Protein AF-D5RRI6-F1 (afdb_monomer_lite)

Sequence (175 aa):
MSLPDPEAGLRLALARHRRFATALLLLMAALTLGAYALPPGYWTDLLQASAKAGLVGGLADWFAVTALFRRPLGLPIPHTAIIPRQKERLGRGLGRFVGNHVLTEAELDRVLARVDLAGLLRRWLSDPAATRPAAEALARSLPALLNALEDGRARRLIQRLLPRLVSGPGSARLL

Structure (mmCIF, N/CA/C/O backbone):
data_AF-D5RRI6-F1
#
_entry.id   AF-D5RRI6-F1
#
loop_
_atom_site.group_PDB
_atom_site.id
_atom_site.type_symbol
_atom_site.label_atom_id
_atom_site.label_alt_id
_atom_site.label_comp_id
_atom_site.label_asym_id
_atom_site.label_entity_id
_atom_site.label_seq_id
_atom_site.pdbx_PDB_ins_code
_atom_site.Cartn_x
_atom_site.Cartn_y
_atom_site.Cartn_z
_atom_site.occupancy
_atom_site.B_iso_or_equiv
_atom_site.auth_seq_id
_atom_site.auth_comp_id
_atom_site.auth_asym_id
_atom_site.auth_atom_id
_atom_site.pdbx_PDB_model_num
ATOM 1 N N . MET A 1 1 ? 8.273 -27.764 -12.250 1.00 52.34 1 MET A N 1
ATOM 2 C CA . MET A 1 1 ? 9.225 -27.369 -11.191 1.00 52.34 1 MET A CA 1
ATOM 3 C C . MET A 1 1 ? 8.834 -25.970 -10.725 1.00 52.34 1 MET A C 1
ATOM 5 O O . MET A 1 1 ? 9.167 -25.006 -11.398 1.00 52.34 1 MET A O 1
ATOM 9 N N . SER A 1 2 ? 7.995 -25.856 -9.686 1.00 64.94 2 SER A N 1
ATOM 10 C CA . SER A 1 2 ? 7.570 -24.551 -9.154 1.00 64.94 2 SER A CA 1
ATOM 11 C C . SER A 1 2 ? 8.736 -23.928 -8.397 1.00 64.94 2 SER A C 1
ATOM 13 O O . SER A 1 2 ? 9.263 -24.550 -7.474 1.00 64.94 2 SER A O 1
ATOM 15 N N . LEU A 1 3 ? 9.157 -22.731 -8.795 1.00 70.62 3 LEU A N 1
ATOM 16 C CA . LEU A 1 3 ? 10.170 -21.977 -8.064 1.00 70.62 3 LEU A CA 1
ATOM 17 C C . LEU A 1 3 ? 9.684 -21.758 -6.615 1.00 70.62 3 LEU A C 1
ATOM 19 O O . LEU A 1 3 ? 8.497 -21.474 -6.429 1.00 70.62 3 LEU A O 1
ATOM 23 N N . PRO A 1 4 ? 10.544 -21.925 -5.594 1.00 74.75 4 PRO A N 1
ATOM 24 C CA . PRO A 1 4 ? 10.173 -21.649 -4.209 1.00 74.75 4 PRO A CA 1
ATOM 25 C C . PRO A 1 4 ? 9.708 -20.195 -4.084 1.00 74.75 4 PRO A C 1
ATOM 27 O O . PRO A 1 4 ? 10.422 -19.288 -4.502 1.00 74.75 4 PR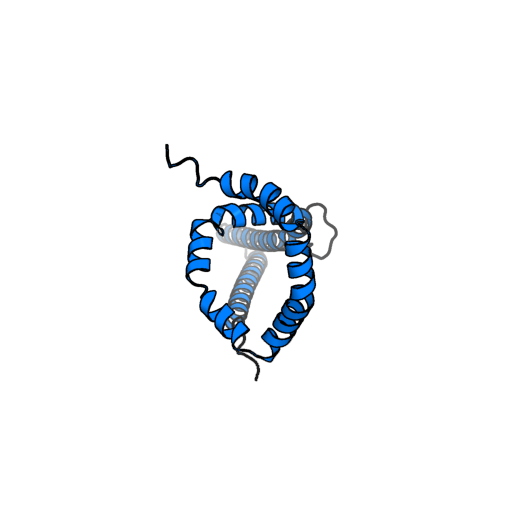O A O 1
ATOM 30 N N . ASP A 1 5 ? 8.498 -19.991 -3.552 1.00 79.94 5 ASP A N 1
ATOM 31 C CA . ASP A 1 5 ? 7.860 -18.676 -3.432 1.00 79.94 5 ASP A CA 1
ATOM 32 C C . ASP A 1 5 ? 8.650 -17.807 -2.428 1.00 79.94 5 ASP A C 1
ATOM 34 O O . ASP A 1 5 ? 8.587 -18.066 -1.218 1.00 79.94 5 ASP A O 1
ATOM 38 N N . PRO A 1 6 ? 9.403 -16.786 -2.885 1.00 80.44 6 PRO A N 1
ATOM 39 C CA . PRO A 1 6 ? 10.224 -15.954 -2.005 1.00 80.44 6 PRO A CA 1
ATOM 40 C C . PRO A 1 6 ? 9.371 -15.154 -1.008 1.00 80.44 6 PRO A C 1
ATOM 42 O O . PRO A 1 6 ? 9.870 -14.703 0.023 1.00 80.44 6 PRO A O 1
ATOM 45 N N . GLU A 1 7 ? 8.069 -15.009 -1.268 1.00 84.88 7 GLU A N 1
ATOM 46 C CA . GLU A 1 7 ? 7.141 -14.260 -0.423 1.00 84.88 7 GLU A CA 1
ATOM 47 C C . GLU A 1 7 ? 6.509 -15.104 0.690 1.00 84.88 7 GLU A C 1
ATOM 49 O O . GLU A 1 7 ? 5.824 -14.559 1.563 1.00 84.88 7 GLU A O 1
ATOM 54 N N . ALA A 1 8 ? 6.728 -16.422 0.701 1.00 86.00 8 ALA A N 1
ATOM 55 C CA . ALA A 1 8 ? 6.117 -17.314 1.684 1.00 86.00 8 ALA A CA 1
ATOM 56 C C . ALA A 1 8 ? 6.439 -16.884 3.129 1.00 86.00 8 ALA A C 1
ATOM 58 O O . ALA A 1 8 ? 5.545 -16.821 3.977 1.00 86.00 8 ALA A O 1
ATOM 59 N N . GLY A 1 9 ? 7.691 -16.491 3.393 1.00 87.62 9 GLY A N 1
ATOM 60 C CA . GLY A 1 9 ? 8.119 -15.993 4.705 1.00 87.62 9 GLY A CA 1
ATOM 61 C C . GLY A 1 9 ? 7.422 -14.690 5.113 1.00 87.62 9 GLY A C 1
ATOM 62 O O . GLY A 1 9 ? 6.977 -14.552 6.255 1.00 87.62 9 GLY A O 1
ATOM 63 N N . LEU A 1 10 ? 7.247 -13.758 4.170 1.00 88.50 10 LEU A N 1
ATOM 64 C CA . LEU A 1 10 ? 6.566 -12.482 4.410 1.00 88.50 10 LEU A CA 1
ATOM 65 C C . LEU A 1 10 ? 5.082 -12.690 4.722 1.00 88.50 10 LEU A C 1
ATOM 67 O O . LEU A 1 10 ? 4.556 -12.083 5.655 1.00 88.50 10 LEU A O 1
ATOM 71 N N . ARG A 1 11 ? 4.405 -13.588 3.996 1.00 89.75 11 ARG A N 1
ATOM 72 C CA . ARG A 1 11 ? 2.989 -13.914 4.234 1.00 89.75 11 ARG A CA 1
ATOM 73 C C . ARG A 1 11 ? 2.775 -14.528 5.615 1.00 89.75 11 ARG A C 1
ATOM 75 O O . ARG A 1 11 ? 1.826 -14.152 6.306 1.00 89.75 11 ARG A O 1
ATOM 82 N N . LEU A 1 12 ? 3.670 -15.421 6.039 1.00 89.06 12 LEU A N 1
ATOM 83 C CA . LEU A 1 12 ? 3.638 -16.011 7.379 1.00 89.06 12 LEU A CA 1
ATOM 84 C C . LEU A 1 12 ? 3.850 -14.954 8.470 1.00 89.06 12 LEU A C 1
ATOM 86 O O . LEU A 1 12 ? 3.087 -14.913 9.439 1.00 89.06 12 LEU A O 1
ATOM 90 N N . ALA A 1 13 ? 4.827 -14.059 8.296 1.00 90.81 13 ALA A N 1
ATOM 91 C CA . ALA A 1 13 ? 5.064 -12.959 9.229 1.00 90.81 13 ALA A CA 1
ATOM 92 C C . ALA A 1 13 ? 3.836 -12.037 9.341 1.00 90.81 13 ALA A C 1
ATOM 94 O O . ALA A 1 13 ? 3.381 -11.730 10.444 1.00 90.81 13 ALA A O 1
ATOM 95 N N . LEU A 1 14 ? 3.239 -11.660 8.208 1.00 90.25 14 LEU A N 1
ATOM 96 C CA . LEU A 1 14 ? 2.061 -10.792 8.150 1.00 90.25 14 LEU A CA 1
ATOM 97 C C . LEU A 1 14 ? 0.839 -11.458 8.801 1.00 90.25 14 LEU A C 1
ATOM 99 O O . LEU A 1 14 ? 0.116 -10.817 9.566 1.00 90.25 14 LEU A O 1
ATOM 103 N N . ALA A 1 15 ? 0.639 -12.760 8.574 1.00 92.81 15 ALA A N 1
ATOM 104 C CA . ALA A 1 15 ? -0.405 -13.535 9.238 1.00 92.81 15 ALA A CA 1
ATOM 105 C C . ALA A 1 15 ? -0.210 -13.572 10.762 1.00 92.81 15 ALA A C 1
ATOM 107 O O . ALA A 1 15 ? -1.183 -13.412 11.499 1.00 92.81 15 ALA A O 1
ATOM 108 N N . ARG A 1 16 ? 1.029 -13.724 11.247 1.00 93.81 16 ARG A N 1
ATOM 109 C CA . ARG A 1 16 ? 1.344 -13.687 12.684 1.00 93.81 16 ARG A CA 1
ATOM 110 C C . ARG A 1 16 ? 1.028 -12.324 13.299 1.00 93.81 16 ARG A C 1
ATOM 112 O O . ARG A 1 16 ? 0.350 -12.274 14.321 1.00 93.81 16 ARG A O 1
ATOM 119 N N . HIS A 1 17 ? 1.458 -11.232 12.666 1.00 93.56 17 HIS A N 1
ATOM 120 C CA . HIS A 1 17 ? 1.180 -9.880 13.159 1.00 93.56 17 HIS A CA 1
ATOM 121 C C . HIS A 1 17 ? -0.314 -9.555 13.149 1.00 93.56 17 HIS A C 1
ATOM 123 O O . HIS A 1 17 ? -0.820 -9.013 14.127 1.00 93.56 17 HIS A O 1
ATOM 129 N N . ARG A 1 18 ? -1.046 -9.957 12.100 1.00 91.00 18 ARG A N 1
ATOM 130 C CA . ARG A 1 18 ? -2.509 -9.822 12.067 1.00 91.00 18 ARG A CA 1
ATOM 131 C C . ARG A 1 18 ? -3.173 -10.588 13.201 1.00 91.00 18 ARG A C 1
ATOM 133 O O . ARG A 1 18 ? -3.974 -10.003 13.913 1.00 91.00 18 ARG A O 1
ATOM 140 N N . ARG A 1 19 ? -2.813 -11.860 13.410 1.00 94.88 19 ARG A N 1
ATOM 141 C CA . ARG A 1 19 ? -3.362 -12.664 14.516 1.00 94.88 19 ARG A CA 1
ATOM 142 C C . ARG A 1 19 ? -3.085 -12.021 15.869 1.00 94.88 19 ARG A C 1
ATOM 144 O O . ARG A 1 19 ? -3.990 -11.965 16.688 1.00 94.88 19 ARG A O 1
ATOM 151 N N . PHE A 1 20 ? -1.872 -11.513 16.085 1.00 96.19 20 PHE A N 1
ATOM 152 C CA . PHE A 1 20 ? -1.515 -10.825 17.323 1.00 96.19 20 PHE A CA 1
ATOM 153 C C . PHE A 1 20 ? -2.340 -9.547 17.530 1.00 96.19 20 PHE A C 1
ATOM 155 O O . PHE A 1 20 ? -2.941 -9.379 18.586 1.00 96.19 20 PHE A O 1
ATOM 162 N N . ALA A 1 21 ? -2.441 -8.688 16.510 1.00 93.12 21 ALA A N 1
ATOM 163 C CA . ALA A 1 21 ? -3.247 -7.469 16.573 1.00 93.12 21 ALA A CA 1
ATOM 164 C C . ALA A 1 21 ? -4.734 -7.776 16.828 1.00 93.12 21 ALA A C 1
ATOM 166 O O . ALA A 1 21 ? -5.364 -7.144 17.672 1.00 93.12 21 ALA A O 1
ATOM 167 N N . THR A 1 22 ? -5.292 -8.787 16.152 1.00 94.00 22 THR A N 1
ATOM 168 C CA . THR A 1 22 ? -6.680 -9.220 16.364 1.00 94.00 22 THR A CA 1
ATOM 169 C C . THR A 1 22 ? -6.883 -9.832 17.750 1.00 94.00 22 THR A C 1
ATOM 171 O O . THR A 1 22 ? -7.886 -9.540 18.391 1.00 94.00 22 THR A O 1
ATOM 174 N N . ALA A 1 23 ? -5.933 -10.627 18.250 1.00 96.31 23 ALA A N 1
ATOM 175 C CA . ALA A 1 23 ? -5.988 -11.184 19.599 1.00 96.31 23 ALA A CA 1
ATOM 176 C C . ALA A 1 23 ? -5.944 -10.084 20.667 1.00 96.31 23 ALA A C 1
ATOM 178 O O . ALA A 1 23 ? -6.723 -10.129 21.613 1.00 96.31 23 ALA A O 1
ATOM 179 N N . LEU A 1 24 ? -5.094 -9.068 20.491 1.00 95.38 24 LEU A N 1
ATOM 180 C CA . LEU A 1 24 ? -5.023 -7.925 21.398 1.00 95.38 24 LEU A CA 1
ATOM 181 C C . LEU A 1 24 ? -6.328 -7.116 21.389 1.00 95.38 24 LEU A C 1
ATOM 183 O O . LEU A 1 24 ? -6.821 -6.740 22.449 1.00 95.38 24 LEU A O 1
ATOM 187 N N . LEU A 1 25 ? -6.924 -6.896 20.213 1.00 94.62 25 LEU A N 1
ATOM 188 C CA . LEU A 1 25 ? -8.217 -6.219 20.096 1.00 94.62 25 LEU A CA 1
ATOM 189 C C . LEU A 1 25 ? -9.335 -7.004 20.800 1.00 94.62 25 LEU A C 1
ATOM 191 O O . LEU A 1 25 ? -10.115 -6.425 21.555 1.00 94.62 25 LEU A O 1
ATOM 195 N N . LEU A 1 26 ? -9.389 -8.323 20.590 1.00 96.81 26 LEU A N 1
ATOM 196 C CA . LEU A 1 26 ? -10.344 -9.205 21.264 1.00 96.81 26 LEU A CA 1
ATOM 197 C C . LEU A 1 26 ? -10.118 -9.239 22.778 1.00 96.81 26 LEU A C 1
ATOM 199 O O . LEU A 1 26 ? -11.087 -9.230 23.531 1.00 96.81 26 LEU A O 1
ATOM 203 N N . LEU A 1 27 ? -8.863 -9.220 23.230 1.00 96.50 27 LEU A N 1
ATOM 204 C CA . LEU A 1 27 ? -8.524 -9.116 24.645 1.00 96.50 27 LEU A CA 1
ATOM 205 C C . LEU A 1 27 ? -9.045 -7.803 25.237 1.00 96.50 27 LEU A C 1
ATOM 207 O O . LEU A 1 27 ? -9.688 -7.835 26.278 1.00 96.50 27 LEU A O 1
ATOM 211 N N . MET A 1 28 ? -8.832 -6.661 24.575 1.00 96.25 28 MET A N 1
ATOM 212 C CA . MET A 1 28 ? -9.370 -5.375 25.043 1.00 96.25 28 MET A CA 1
ATOM 213 C C . MET A 1 28 ? -10.902 -5.376 25.085 1.00 96.25 28 MET A C 1
ATOM 215 O O . MET A 1 28 ? -11.492 -4.860 26.036 1.00 96.25 28 MET A O 1
ATOM 219 N N . ALA A 1 29 ? -11.557 -5.998 24.099 1.00 95.44 29 ALA A N 1
ATOM 220 C CA . ALA A 1 29 ? -13.006 -6.179 24.102 1.00 95.44 29 ALA A CA 1
ATOM 221 C C . ALA A 1 29 ? -13.466 -7.039 25.291 1.00 95.44 29 ALA A C 1
ATOM 223 O O . ALA A 1 29 ? -14.378 -6.646 26.016 1.00 95.44 29 ALA A O 1
ATOM 224 N N . ALA A 1 30 ? -12.800 -8.169 25.535 1.00 95.56 30 ALA A N 1
ATOM 225 C CA . ALA A 1 30 ? -13.093 -9.062 26.649 1.00 95.56 30 ALA A CA 1
ATOM 226 C C . ALA A 1 30 ? -12.852 -8.391 28.008 1.00 95.56 30 ALA A C 1
ATOM 228 O O . ALA A 1 30 ? -13.692 -8.514 28.891 1.00 95.56 30 ALA A O 1
ATOM 229 N N . LEU A 1 31 ? -11.764 -7.630 28.168 1.00 93.81 31 LEU A N 1
ATOM 230 C CA . LEU A 1 31 ? -11.495 -6.844 29.377 1.00 93.81 31 LEU A CA 1
ATOM 231 C C . LEU A 1 31 ? -12.563 -5.772 29.597 1.00 93.81 31 LEU A C 1
ATOM 233 O O . LEU A 1 31 ? -13.024 -5.595 30.719 1.00 93.81 31 LEU A O 1
ATOM 237 N N . THR A 1 32 ? -12.997 -5.095 28.530 1.00 92.12 32 THR A N 1
ATOM 238 C CA . THR A 1 32 ? -14.066 -4.090 28.610 1.00 92.12 32 THR A CA 1
ATOM 239 C C . THR A 1 32 ? -15.377 -4.722 29.076 1.00 92.12 32 THR A C 1
ATOM 241 O O . THR A 1 32 ? -16.031 -4.176 29.959 1.00 92.12 32 THR A O 1
ATOM 244 N N . LEU A 1 33 ? -15.755 -5.872 28.510 1.00 93.25 33 LEU A N 1
ATOM 245 C CA . LEU A 1 33 ? -16.969 -6.602 28.887 1.00 93.25 33 LEU A CA 1
ATOM 246 C C . LEU A 1 33 ? -16.869 -7.200 30.296 1.00 93.25 33 LEU A C 1
ATOM 248 O O . LEU A 1 33 ? -17.806 -7.081 31.077 1.00 93.25 33 LEU A O 1
ATOM 252 N N . GLY A 1 34 ? -15.727 -7.797 30.637 1.00 91.94 34 GLY A N 1
ATOM 253 C CA . GLY A 1 34 ? -15.470 -8.376 31.953 1.00 91.94 34 GLY A CA 1
ATOM 254 C C . GLY A 1 34 ? -15.496 -7.327 33.060 1.00 91.94 34 GLY A C 1
ATOM 255 O O . GLY A 1 34 ? -16.084 -7.572 34.107 1.00 91.94 34 GLY A O 1
ATOM 256 N N . ALA A 1 35 ? -14.953 -6.132 32.808 1.00 90.31 35 ALA A N 1
ATOM 257 C CA . ALA A 1 35 ? -14.980 -5.027 33.764 1.00 90.31 35 ALA A CA 1
ATOM 258 C C . ALA A 1 35 ? -16.408 -4.594 34.151 1.00 90.31 35 ALA A C 1
ATOM 260 O O . ALA A 1 35 ? -16.602 -4.152 35.277 1.00 90.31 35 ALA A O 1
ATOM 261 N N . TYR A 1 36 ? -17.416 -4.771 33.284 1.00 88.38 36 TYR A N 1
ATOM 262 C CA . TYR A 1 36 ? -18.818 -4.481 33.633 1.00 88.38 36 TYR A CA 1
ATOM 263 C C . TYR A 1 36 ? -19.422 -5.457 34.650 1.00 88.38 36 TYR A C 1
ATOM 265 O O . TYR A 1 36 ? -20.418 -5.122 35.283 1.00 88.38 36 TYR A O 1
ATOM 273 N N . ALA A 1 37 ? -18.857 -6.656 34.798 1.00 89.69 37 ALA A N 1
ATOM 274 C CA . ALA A 1 37 ? -19.316 -7.634 35.781 1.00 89.69 37 ALA A CA 1
ATOM 275 C C . ALA A 1 37 ? -18.676 -7.430 37.166 1.00 89.69 37 ALA A C 1
ATOM 277 O O . ALA A 1 37 ? -19.080 -8.084 38.127 1.00 89.69 37 ALA A O 1
ATOM 278 N N . LEU A 1 38 ? -17.668 -6.558 37.278 1.00 89.19 38 LEU A N 1
ATOM 279 C CA . LEU A 1 38 ? -16.993 -6.274 38.539 1.00 89.19 38 LEU A CA 1
ATOM 280 C C . LEU A 1 38 ? -17.727 -5.173 39.325 1.00 89.19 38 LEU A C 1
ATOM 282 O O . LEU A 1 38 ? -18.338 -4.286 38.728 1.00 89.19 38 LEU A O 1
ATOM 286 N N . PRO A 1 39 ? -17.648 -5.193 40.669 1.00 89.56 39 PRO A N 1
ATOM 287 C CA . PRO A 1 39 ? -1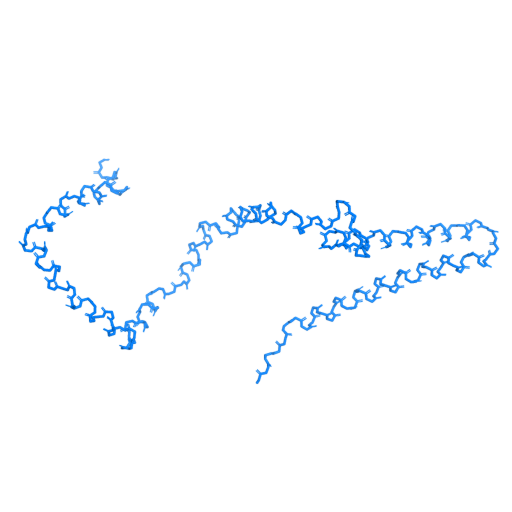8.196 -4.123 41.490 1.00 89.56 39 PRO A CA 1
ATOM 288 C C . PRO A 1 39 ? -17.504 -2.775 41.198 1.00 89.56 39 PRO A C 1
ATOM 290 O O . PRO A 1 39 ? -16.307 -2.742 40.884 1.00 89.56 39 PRO A O 1
ATOM 293 N N . PRO A 1 40 ? -18.239 -1.655 41.313 1.00 87.38 40 PRO A N 1
ATOM 294 C CA . PRO A 1 40 ? -17.694 -0.325 41.069 1.00 87.38 40 PRO A CA 1
ATOM 295 C C . PRO A 1 40 ? -16.612 0.021 42.097 1.00 87.38 40 PRO A C 1
ATOM 297 O O . PRO A 1 40 ? -16.774 -0.199 43.299 1.00 87.38 40 PRO A O 1
ATOM 300 N N . GLY A 1 41 ? -15.498 0.565 41.617 1.00 91.88 41 GLY A N 1
ATOM 301 C CA . GLY A 1 41 ? -14.343 0.928 42.423 1.00 91.88 41 GLY A CA 1
ATOM 302 C C . GLY A 1 41 ? -13.257 1.583 41.573 1.00 91.88 41 GLY A C 1
ATOM 303 O O . GLY A 1 41 ? -13.184 1.386 40.367 1.00 91.88 41 GLY A O 1
ATOM 304 N N . TYR A 1 42 ? -12.357 2.334 42.206 1.00 91.62 42 TYR A N 1
ATOM 305 C CA . TYR A 1 42 ? -11.333 3.111 41.493 1.00 91.62 42 TYR A CA 1
ATOM 306 C C . TYR A 1 42 ? -10.491 2.274 40.507 1.00 91.62 42 TYR A C 1
ATOM 308 O O . TYR A 1 42 ? -10.232 2.685 39.378 1.00 91.62 42 TYR A O 1
ATOM 316 N N . TRP A 1 43 ? -10.094 1.065 40.914 1.00 90.88 43 TRP A N 1
ATOM 317 C CA . TRP A 1 43 ? -9.311 0.156 40.073 1.00 90.88 43 TRP A CA 1
ATOM 318 C C . TRP A 1 43 ? -10.119 -0.449 38.922 1.00 90.88 43 TRP A C 1
ATOM 320 O O . TRP A 1 43 ? -9.566 -0.684 37.847 1.00 90.88 43 TRP A O 1
ATOM 330 N N . THR A 1 44 ? -11.413 -0.699 39.135 1.00 90.81 44 THR A N 1
ATOM 331 C CA . THR A 1 44 ? -12.294 -1.258 38.105 1.00 90.81 44 THR A CA 1
ATOM 332 C C . THR A 1 44 ? -12.658 -0.190 37.078 1.00 90.81 44 THR A C 1
ATOM 334 O O . THR A 1 44 ? -12.598 -0.472 35.882 1.00 90.81 44 THR A O 1
ATOM 337 N N . ASP A 1 45 ? -12.872 1.053 37.512 1.00 91.88 45 ASP A N 1
ATOM 338 C CA . ASP A 1 45 ? -13.074 2.213 36.639 1.00 91.88 45 ASP A CA 1
ATOM 339 C C . ASP A 1 45 ? -11.835 2.501 35.781 1.00 91.88 45 ASP A C 1
ATOM 341 O O . ASP A 1 45 ? -11.948 2.715 34.571 1.00 91.88 45 ASP A O 1
ATOM 345 N N . LEU A 1 46 ? -10.637 2.446 36.376 1.00 93.50 46 LEU A N 1
ATOM 346 C CA . LEU A 1 46 ? -9.381 2.613 35.643 1.00 93.50 46 LEU A CA 1
ATOM 347 C C . LEU A 1 46 ? -9.205 1.518 34.583 1.00 93.50 46 LEU A C 1
ATOM 349 O O . LEU A 1 46 ? -8.929 1.823 33.423 1.00 93.50 46 LEU A O 1
ATOM 353 N N . LEU A 1 47 ? -9.420 0.251 34.955 1.00 93.00 47 LEU A N 1
ATOM 354 C CA . LEU A 1 47 ? -9.354 -0.877 34.024 1.00 93.00 47 LEU A CA 1
ATOM 355 C C . LEU A 1 47 ? -10.366 -0.720 32.883 1.00 93.00 47 LEU A C 1
ATOM 357 O O . LEU A 1 47 ? -10.022 -0.922 31.718 1.00 93.00 47 LEU A O 1
ATOM 361 N N . GLN A 1 48 ? -11.600 -0.333 33.204 1.00 93.31 48 GLN A N 1
ATOM 362 C CA . GLN A 1 48 ? -12.658 -0.135 32.222 1.00 93.31 48 GLN A CA 1
ATOM 363 C C . GLN A 1 48 ? -12.322 1.007 31.260 1.00 93.31 48 GLN A C 1
ATOM 365 O O . GLN A 1 48 ? -12.493 0.858 30.048 1.00 93.31 48 GLN A O 1
ATOM 370 N N . ALA A 1 49 ? -11.826 2.134 31.773 1.00 94.44 49 ALA A N 1
ATOM 371 C CA . ALA A 1 49 ? -11.419 3.274 30.964 1.00 94.44 49 ALA A CA 1
ATOM 372 C C . ALA A 1 49 ? -10.255 2.908 30.033 1.00 94.44 49 ALA A C 1
ATOM 374 O O . ALA A 1 49 ? -10.331 3.168 28.831 1.00 94.44 49 ALA A O 1
ATOM 375 N N . SER A 1 50 ? -9.218 2.241 30.551 1.00 94.38 50 SER A N 1
ATOM 376 C CA . SER A 1 50 ? -8.073 1.790 29.756 1.00 94.38 50 SER A CA 1
ATOM 377 C C . SER A 1 50 ? -8.470 0.765 28.690 1.00 94.38 50 SER A C 1
ATOM 379 O O . SER A 1 50 ? -8.078 0.909 27.532 1.00 94.38 50 SER A O 1
ATOM 381 N N . ALA A 1 51 ? -9.285 -0.236 29.038 1.00 95.25 51 ALA A N 1
ATOM 382 C CA . ALA A 1 51 ? -9.738 -1.258 28.096 1.00 95.25 51 ALA A CA 1
ATOM 383 C C . ALA A 1 51 ? -10.628 -0.663 26.992 1.00 95.25 51 ALA A C 1
ATOM 385 O O . ALA A 1 51 ? -10.429 -0.953 25.810 1.00 95.25 51 ALA A O 1
ATOM 386 N N . LYS A 1 52 ? -11.551 0.238 27.356 1.00 95.19 52 LYS A N 1
ATOM 387 C CA . LYS A 1 52 ? -12.426 0.942 26.408 1.00 95.19 52 LYS A CA 1
ATOM 388 C C . LYS A 1 52 ? -11.623 1.845 25.472 1.00 95.19 52 LYS A C 1
ATOM 390 O O . LYS A 1 52 ? -11.865 1.832 24.266 1.00 95.19 52 LYS A O 1
ATOM 395 N N . ALA A 1 53 ? -10.640 2.576 25.998 1.00 96.19 53 ALA A N 1
ATOM 396 C CA . ALA A 1 53 ? -9.734 3.389 25.191 1.00 96.19 53 ALA A CA 1
ATOM 397 C C . ALA A 1 53 ? -8.918 2.527 24.213 1.00 96.19 53 ALA A C 1
ATOM 399 O O . ALA A 1 53 ? -8.838 2.856 23.031 1.00 96.19 53 ALA A O 1
ATOM 400 N N . GLY A 1 54 ? -8.379 1.392 24.672 1.00 95.44 54 GLY A N 1
ATOM 401 C CA . GLY A 1 54 ? -7.647 0.445 23.826 1.00 95.44 54 GLY A CA 1
ATOM 402 C C . GLY A 1 54 ? -8.511 -0.160 22.715 1.00 95.44 54 GLY A C 1
ATOM 403 O O . GLY A 1 54 ? -8.083 -0.218 21.562 1.00 95.44 54 GLY A O 1
ATOM 404 N N . LEU A 1 55 ? -9.749 -0.551 23.032 1.00 96.56 55 LEU A N 1
ATOM 405 C CA . LEU A 1 55 ? -10.707 -1.094 22.065 1.00 96.56 55 LEU A CA 1
ATOM 406 C C . LEU A 1 55 ? -11.058 -0.074 20.972 1.00 96.56 55 LEU A C 1
ATOM 408 O O . LEU A 1 55 ? -10.976 -0.386 19.783 1.00 96.56 55 LEU A O 1
ATOM 412 N N . VAL A 1 56 ? -11.430 1.147 21.369 1.00 96.19 56 VAL A N 1
ATOM 413 C CA . VAL A 1 56 ? -11.782 2.221 20.427 1.00 96.19 56 VAL A CA 1
ATOM 414 C C . VAL A 1 56 ? -10.564 2.633 19.598 1.00 96.19 56 VAL A C 1
ATOM 416 O O . VAL A 1 56 ? -10.688 2.798 18.386 1.00 96.19 56 VAL A O 1
ATOM 419 N N . GLY A 1 57 ? -9.383 2.732 20.215 1.00 95.81 57 GLY A N 1
ATOM 420 C CA . GLY A 1 57 ? -8.131 3.031 19.518 1.00 95.81 57 GLY A CA 1
ATOM 421 C C . GLY A 1 57 ? -7.788 1.990 18.450 1.00 95.81 57 GLY A C 1
ATOM 422 O O . GLY A 1 57 ? -7.472 2.351 17.318 1.00 95.81 57 GLY A O 1
ATOM 423 N N . GLY A 1 58 ? -7.929 0.699 18.765 1.00 94.75 58 GLY A N 1
ATOM 424 C CA . GLY A 1 58 ? -7.697 -0.377 17.798 1.00 94.75 58 GLY A CA 1
ATOM 425 C C . GLY A 1 58 ? -8.708 -0.393 16.645 1.00 94.75 58 GLY A C 1
ATOM 426 O O . GLY A 1 58 ? -8.334 -0.61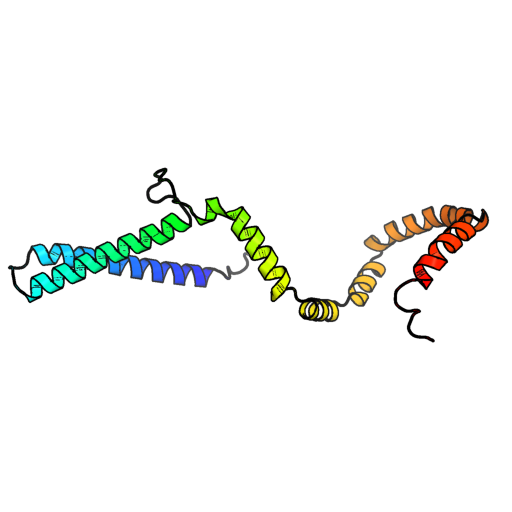3 15.492 1.00 94.75 58 GLY A O 1
ATOM 427 N N . LEU A 1 59 ? -9.985 -0.105 16.923 1.00 94.06 59 LEU A N 1
ATOM 428 C CA . LEU A 1 59 ? -11.005 0.052 15.879 1.00 94.06 59 LEU A CA 1
ATOM 429 C C . LEU A 1 59 ? -10.720 1.257 14.969 1.00 94.06 59 LEU A C 1
ATOM 431 O O . LEU A 1 59 ? -10.912 1.166 13.754 1.00 94.06 59 LEU A O 1
ATOM 435 N N . ALA A 1 60 ? -10.245 2.366 15.538 1.00 94.62 60 ALA A N 1
ATOM 436 C CA . ALA A 1 60 ? -9.889 3.565 14.789 1.00 94.62 60 ALA A CA 1
ATOM 437 C C . ALA A 1 60 ? -8.694 3.327 13.853 1.00 94.62 60 ALA A C 1
ATOM 439 O O . ALA A 1 60 ? -8.746 3.731 12.692 1.00 94.62 60 ALA A O 1
ATOM 440 N N . ASP A 1 61 ? -7.657 2.626 14.316 1.00 94.31 61 ASP A N 1
ATOM 441 C CA . ASP A 1 61 ? -6.510 2.254 13.479 1.00 94.31 61 ASP A CA 1
ATOM 442 C C . ASP A 1 61 ? -6.934 1.361 12.301 1.00 94.31 61 ASP A C 1
ATOM 444 O O . ASP A 1 61 ? -6.626 1.651 11.139 1.00 94.31 61 ASP A O 1
ATOM 448 N N . TRP A 1 62 ? -7.753 0.335 12.569 1.00 91.94 62 TRP A N 1
ATOM 449 C CA . TRP A 1 62 ? -8.312 -0.511 11.513 1.00 91.94 62 TRP A CA 1
ATOM 450 C C . TRP A 1 62 ? -9.090 0.305 10.473 1.00 91.94 62 TRP A C 1
ATOM 452 O O . TRP A 1 62 ? -8.923 0.102 9.261 1.00 91.94 62 TRP A O 1
ATOM 462 N N . PHE A 1 63 ? -9.922 1.242 10.934 1.00 90.88 63 PHE A N 1
ATOM 463 C CA . PHE A 1 63 ? -10.677 2.130 10.059 1.00 90.88 63 PHE A CA 1
ATOM 464 C C . PHE A 1 63 ? -9.751 3.030 9.236 1.00 90.88 63 PHE A C 1
ATOM 466 O O . PHE A 1 63 ? -9.958 3.145 8.030 1.00 90.88 63 PHE A O 1
ATOM 473 N N . ALA A 1 64 ? -8.714 3.618 9.834 1.00 91.44 64 ALA A N 1
ATOM 474 C CA . ALA A 1 64 ? -7.781 4.519 9.160 1.00 91.44 64 ALA A CA 1
ATOM 475 C C . ALA A 1 64 ? -7.012 3.816 8.033 1.00 91.44 64 ALA A C 1
ATOM 477 O O . ALA A 1 64 ? -7.012 4.285 6.890 1.00 91.44 64 ALA A O 1
ATOM 478 N N . VAL A 1 65 ? -6.421 2.649 8.317 1.00 91.00 65 VAL A N 1
ATOM 479 C CA . VAL A 1 65 ? -5.701 1.854 7.310 1.00 91.00 65 VAL A CA 1
ATOM 480 C C . VAL A 1 65 ? -6.655 1.410 6.204 1.00 91.00 65 VAL A C 1
ATOM 482 O O . VAL A 1 65 ? -6.343 1.534 5.016 1.00 91.00 65 VAL A O 1
ATOM 485 N N . THR A 1 66 ? -7.850 0.935 6.564 1.00 90.06 66 THR A N 1
ATOM 486 C CA . THR A 1 66 ? -8.840 0.506 5.571 1.00 90.06 66 THR A CA 1
ATOM 487 C C . THR A 1 66 ? -9.300 1.680 4.715 1.00 90.06 66 THR A C 1
ATOM 489 O O . THR A 1 66 ? -9.337 1.532 3.501 1.00 90.06 66 THR A O 1
ATOM 492 N N . ALA A 1 67 ? -9.576 2.846 5.301 1.00 90.81 67 ALA A N 1
ATOM 493 C CA . ALA A 1 67 ? -10.005 4.055 4.600 1.00 90.81 67 ALA A CA 1
ATOM 494 C C . ALA A 1 67 ? -8.915 4.652 3.701 1.00 90.81 67 ALA A C 1
ATOM 496 O O . ALA A 1 67 ? -9.231 5.324 2.719 1.00 90.81 67 ALA A O 1
ATOM 497 N N . LEU A 1 68 ? -7.637 4.398 3.980 1.00 90.00 68 LEU A N 1
ATOM 498 C CA . LEU A 1 68 ? -6.547 4.817 3.107 1.00 90.00 68 LEU A CA 1
ATOM 499 C C . LEU A 1 68 ? -6.593 4.070 1.761 1.00 90.00 68 LEU A C 1
ATOM 501 O O . LEU A 1 68 ? -6.450 4.685 0.701 1.00 90.00 68 LEU A O 1
ATOM 505 N N . PHE A 1 69 ? -6.845 2.757 1.800 1.00 89.69 69 PHE A N 1
ATOM 506 C CA . PHE A 1 69 ? -6.750 1.873 0.631 1.00 89.69 69 PHE A CA 1
ATOM 507 C C . PHE A 1 69 ? -8.093 1.479 0.003 1.00 89.69 69 PHE A C 1
ATOM 509 O O . PHE A 1 69 ? -8.150 1.188 -1.191 1.00 89.69 69 PHE A O 1
ATOM 516 N N . ARG A 1 70 ? -9.167 1.405 0.787 1.00 86.31 70 ARG A N 1
ATOM 517 C CA . ARG A 1 70 ? -10.480 0.853 0.419 1.00 86.31 70 ARG A CA 1
ATOM 518 C C . ARG A 1 70 ? -11.602 1.615 1.137 1.00 86.31 70 ARG A C 1
ATOM 520 O O . ARG A 1 70 ? -11.367 2.578 1.860 1.00 86.31 70 ARG A O 1
ATOM 527 N N . ARG A 1 71 ? -12.850 1.210 0.898 1.00 87.31 71 ARG A N 1
ATOM 528 C CA . ARG A 1 71 ? -14.015 1.733 1.624 1.00 87.31 71 ARG A CA 1
ATOM 529 C C . ARG A 1 71 ? -14.305 0.822 2.823 1.00 87.31 71 ARG A C 1
ATOM 531 O O . ARG A 1 71 ? -14.558 -0.364 2.594 1.00 87.31 71 ARG A O 1
ATOM 538 N N . PRO A 1 72 ? -14.250 1.321 4.070 1.00 84.00 72 PRO A N 1
ATOM 539 C CA . PRO A 1 72 ? -14.593 0.516 5.239 1.00 84.00 72 PRO A CA 1
ATOM 540 C C . PRO A 1 72 ? -16.058 0.069 5.140 1.00 84.00 72 PRO A C 1
ATOM 542 O O . PRO A 1 72 ? -16.920 0.849 4.738 1.00 84.00 72 PRO A O 1
ATOM 545 N N . LEU A 1 73 ? -16.327 -1.208 5.438 1.00 79.94 73 LEU A N 1
ATOM 546 C CA . LEU A 1 73 ? -17.661 -1.837 5.371 1.00 79.94 73 LEU A CA 1
ATOM 547 C C . LEU A 1 73 ? -18.370 -1.769 3.998 1.00 79.94 73 LEU A C 1
ATOM 549 O O . LEU A 1 73 ? -19.560 -2.044 3.906 1.00 79.94 73 LEU A O 1
ATOM 553 N N . GLY A 1 74 ? -17.668 -1.405 2.918 1.00 79.06 74 GLY A N 1
ATOM 554 C CA . GLY A 1 74 ? -18.256 -1.283 1.575 1.00 79.06 74 GLY A CA 1
ATOM 555 C C . GLY A 1 74 ? -19.158 -0.058 1.368 1.00 79.06 74 GLY A C 1
ATOM 556 O O . GLY A 1 74 ? -19.657 0.149 0.263 1.00 79.06 74 GLY A O 1
ATOM 557 N N . LEU A 1 75 ? -19.330 0.792 2.383 1.00 81.94 75 LEU A N 1
ATOM 558 C CA . LEU A 1 75 ? -20.203 1.961 2.309 1.00 81.94 75 LEU A CA 1
ATOM 559 C C . LEU A 1 75 ? -19.558 3.093 1.482 1.00 81.94 75 LEU A C 1
ATOM 561 O O . LEU A 1 75 ? -18.351 3.339 1.598 1.00 81.94 75 LEU A O 1
ATOM 565 N N . PRO A 1 76 ? -20.323 3.820 0.642 1.00 76.81 76 PRO A N 1
ATOM 566 C CA . PRO A 1 76 ? -19.818 4.925 -0.172 1.00 76.81 76 PRO A CA 1
ATOM 567 C C . PRO A 1 76 ? -19.631 6.205 0.660 1.00 76.81 76 PRO A C 1
ATOM 569 O O . PRO A 1 76 ? -20.261 7.227 0.407 1.00 76.81 76 PRO A O 1
ATOM 572 N N . ILE A 1 77 ? -18.743 6.162 1.653 1.00 82.25 77 ILE A N 1
ATOM 573 C CA . ILE A 1 77 ? -18.459 7.314 2.513 1.00 82.25 77 ILE A CA 1
ATOM 574 C C . ILE A 1 77 ? -17.587 8.325 1.735 1.00 82.25 77 ILE A C 1
ATOM 576 O O . ILE A 1 77 ? -16.512 7.950 1.228 1.00 82.25 77 ILE A O 1
ATOM 580 N N . PRO A 1 78 ? -18.005 9.601 1.612 1.00 72.19 78 PRO A N 1
ATOM 581 C CA . PRO A 1 78 ? -17.177 10.649 1.016 1.00 72.19 78 PRO A CA 1
ATOM 582 C C . PRO A 1 78 ? -15.843 10.768 1.778 1.00 72.19 78 PRO A C 1
ATOM 584 O O . PRO A 1 78 ? -15.770 10.509 2.970 1.00 72.19 78 PRO A O 1
ATOM 587 N N . HIS A 1 79 ? -14.751 11.084 1.078 1.00 79.88 79 HIS A N 1
ATOM 588 C CA . HIS A 1 79 ? -13.380 11.175 1.631 1.00 79.88 79 HIS A CA 1
ATOM 589 C C . HIS A 1 79 ? -12.677 9.871 2.084 1.00 79.88 79 HIS A C 1
ATOM 591 O O . HIS A 1 79 ? -11.529 9.937 2.511 1.00 79.88 79 HIS A O 1
ATOM 597 N N . THR A 1 80 ? -13.264 8.681 1.903 1.00 85.31 80 THR A N 1
ATOM 598 C CA . THR A 1 80 ? -12.544 7.389 2.050 1.00 85.31 80 THR A CA 1
ATOM 599 C C . THR A 1 80 ? -11.868 6.943 0.742 1.00 85.31 80 THR A C 1
ATOM 601 O O . THR A 1 80 ? -12.080 7.550 -0.314 1.00 85.31 80 THR A O 1
ATOM 604 N N . ALA A 1 81 ? -11.045 5.892 0.788 1.00 85.31 81 ALA A N 1
ATOM 605 C CA . ALA A 1 81 ? -10.193 5.422 -0.306 1.00 85.31 81 ALA A CA 1
ATOM 606 C C . ALA A 1 81 ? -9.277 6.530 -0.865 1.00 85.31 81 ALA A C 1
ATOM 608 O O . ALA A 1 81 ? -9.263 6.805 -2.070 1.00 85.31 81 ALA A O 1
ATOM 609 N N . ILE A 1 82 ? -8.523 7.182 0.027 1.00 87.12 82 ILE A N 1
ATOM 610 C CA . ILE A 1 82 ? -7.692 8.353 -0.296 1.00 87.12 82 ILE A CA 1
ATOM 611 C C . ILE A 1 82 ? -6.636 8.016 -1.360 1.00 87.12 82 ILE A C 1
ATOM 613 O O . ILE A 1 82 ? -6.501 8.757 -2.336 1.00 87.12 82 ILE A O 1
ATOM 617 N N . ILE A 1 83 ? -5.927 6.886 -1.220 1.00 88.81 83 ILE A N 1
ATOM 618 C CA . ILE A 1 83 ? -4.876 6.490 -2.172 1.00 88.81 83 ILE A CA 1
ATOM 619 C C . ILE A 1 83 ? -5.457 6.208 -3.565 1.00 88.81 83 ILE A C 1
ATOM 621 O O . ILE A 1 83 ? -4.971 6.816 -4.520 1.00 88.81 83 ILE A O 1
ATOM 625 N N . PRO A 1 84 ? -6.498 5.361 -3.732 1.00 86.69 84 PRO A N 1
ATOM 626 C CA . PRO A 1 84 ? -7.121 5.159 -5.040 1.00 86.69 84 PRO A CA 1
ATOM 627 C C . PRO A 1 84 ? -7.596 6.459 -5.693 1.00 86.69 84 PRO A C 1
ATOM 629 O O . PRO A 1 84 ? -7.371 6.659 -6.885 1.00 86.69 84 PRO A O 1
ATOM 632 N N . ARG A 1 85 ? -8.201 7.369 -4.917 1.00 86.75 85 ARG A N 1
ATOM 633 C CA . ARG A 1 85 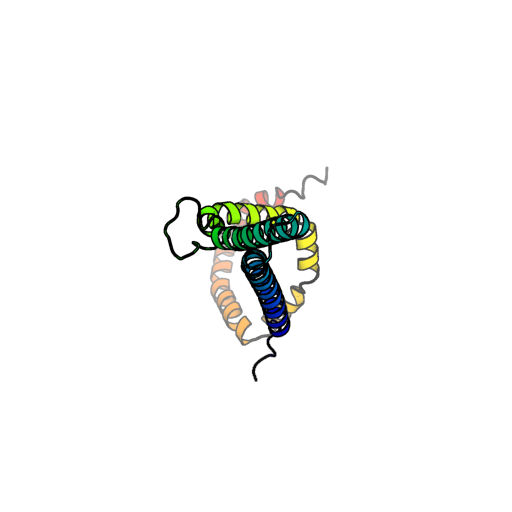? -8.694 8.660 -5.422 1.00 86.75 85 ARG A CA 1
ATOM 634 C C . ARG A 1 85 ? -7.581 9.598 -5.887 1.00 86.75 85 ARG A C 1
ATOM 636 O O . ARG A 1 85 ? -7.791 10.357 -6.824 1.00 86.75 85 ARG A O 1
ATOM 643 N N . GLN A 1 86 ? -6.414 9.567 -5.245 1.00 89.19 86 GLN A N 1
ATOM 644 C CA . GLN A 1 86 ? -5.284 10.453 -5.557 1.00 89.19 86 GLN A CA 1
ATOM 645 C C . GLN A 1 86 ? -4.146 9.745 -6.309 1.00 89.19 86 GLN A C 1
ATOM 647 O O . GLN A 1 86 ? -3.043 10.292 -6.400 1.00 89.19 86 GLN A O 1
ATOM 652 N N . LYS A 1 87 ? -4.401 8.556 -6.878 1.00 90.19 87 LYS A N 1
ATOM 653 C CA . LYS A 1 87 ? -3.385 7.710 -7.525 1.00 90.19 87 LYS A CA 1
ATOM 654 C C . LYS A 1 87 ? -2.577 8.459 -8.584 1.00 90.19 87 LYS A C 1
ATOM 656 O O . LYS A 1 87 ? -1.358 8.339 -8.599 1.00 90.19 87 LYS A O 1
ATOM 661 N N . GLU A 1 88 ? -3.220 9.265 -9.428 1.00 91.94 88 GLU A N 1
ATOM 662 C CA . GLU A 1 88 ? -2.501 10.041 -10.445 1.00 91.94 88 GLU A CA 1
ATOM 663 C C . GLU A 1 88 ? -1.558 11.087 -9.849 1.00 91.94 88 GLU A C 1
ATOM 665 O O . GLU A 1 88 ? -0.413 11.214 -10.284 1.00 91.94 88 GLU A O 1
ATOM 670 N N . ARG A 1 89 ? -2.022 11.839 -8.842 1.00 92.81 89 ARG A N 1
ATOM 671 C CA . ARG A 1 89 ? -1.214 12.882 -8.197 1.00 92.81 89 ARG A CA 1
ATOM 672 C C . ARG A 1 89 ? -0.008 12.266 -7.493 1.00 92.81 89 ARG A C 1
ATOM 674 O O . ARG A 1 89 ? 1.106 12.767 -7.636 1.00 92.81 89 ARG A O 1
ATOM 681 N N . LEU A 1 90 ? -0.231 11.169 -6.769 1.00 91.69 90 LEU A N 1
ATOM 682 C CA . LEU A 1 90 ? 0.821 10.406 -6.100 1.00 91.69 90 LEU A CA 1
ATOM 683 C C . LEU A 1 90 ? 1.801 9.800 -7.110 1.00 91.69 90 LEU A C 1
ATOM 685 O O . LEU A 1 90 ? 3.005 9.916 -6.913 1.00 91.69 90 LEU A O 1
ATOM 689 N N . GLY A 1 91 ? 1.308 9.244 -8.220 1.00 92.44 91 GLY A N 1
ATOM 690 C CA . GLY A 1 91 ? 2.137 8.693 -9.294 1.00 92.44 91 GLY A CA 1
ATOM 691 C C . GLY A 1 91 ? 3.054 9.738 -9.930 1.00 92.44 91 GLY A C 1
ATOM 692 O O . GLY A 1 91 ? 4.252 9.503 -10.060 1.00 92.44 91 GLY A O 1
ATOM 693 N N . ARG A 1 92 ? 2.533 10.934 -10.240 1.00 94.38 92 ARG A N 1
ATOM 694 C CA . ARG A 1 92 ? 3.356 12.056 -10.735 1.00 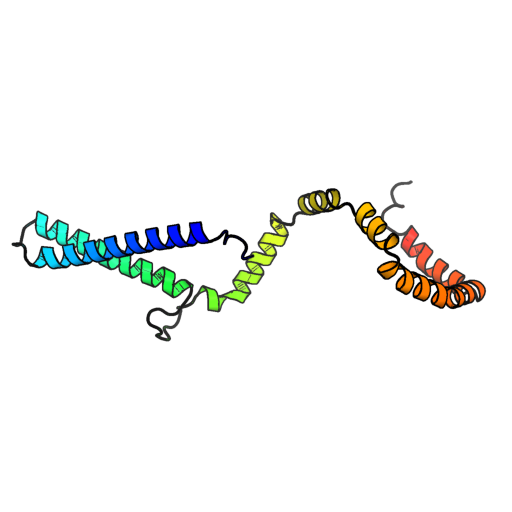94.38 92 ARG A CA 1
ATOM 695 C C . ARG A 1 92 ? 4.396 12.516 -9.706 1.00 94.38 92 ARG A C 1
ATOM 697 O O . ARG A 1 92 ? 5.502 12.901 -10.076 1.00 94.38 92 ARG A O 1
ATOM 704 N N . GLY A 1 93 ? 4.053 12.501 -8.416 1.00 92.50 93 GLY A N 1
ATOM 705 C CA . GLY A 1 93 ? 4.989 12.802 -7.327 1.00 92.50 93 GLY A CA 1
ATOM 706 C C . GLY A 1 93 ? 6.124 11.779 -7.229 1.00 92.50 93 GLY A C 1
ATOM 707 O O . GLY A 1 93 ? 7.290 12.161 -7.258 1.00 92.50 93 GLY A O 1
ATOM 708 N N . LEU A 1 94 ? 5.776 10.491 -7.190 1.00 92.38 94 LEU A N 1
ATOM 709 C CA . LEU A 1 94 ? 6.719 9.369 -7.169 1.00 92.38 94 LEU A CA 1
ATOM 710 C C . LEU A 1 94 ? 7.632 9.360 -8.398 1.00 92.38 94 LEU A C 1
ATOM 712 O O . LEU A 1 94 ? 8.834 9.187 -8.246 1.00 92.38 94 LEU A O 1
ATOM 716 N N . GLY A 1 95 ? 7.094 9.616 -9.594 1.00 89.94 95 GLY A N 1
ATOM 717 C CA . GLY A 1 95 ? 7.893 9.699 -10.818 1.00 89.94 95 GLY A CA 1
ATOM 718 C C . GLY A 1 95 ? 8.969 10.785 -10.743 1.00 89.94 95 GLY A C 1
ATOM 719 O O . GLY A 1 95 ? 10.133 10.516 -11.023 1.00 89.94 95 GLY A O 1
ATOM 720 N N . ARG A 1 96 ? 8.608 11.990 -10.277 1.00 91.00 96 ARG A N 1
ATOM 721 C CA . ARG A 1 96 ? 9.581 13.075 -10.052 1.00 91.00 96 ARG A CA 1
ATOM 722 C C . ARG A 1 96 ? 10.612 12.717 -8.984 1.00 91.00 96 ARG A C 1
ATOM 724 O O . ARG A 1 96 ? 11.787 13.014 -9.152 1.00 91.00 96 ARG A O 1
ATOM 731 N N . PHE A 1 97 ? 10.189 12.074 -7.899 1.00 90.81 97 PHE A N 1
ATOM 732 C CA . PHE A 1 97 ? 11.101 11.647 -6.841 1.00 90.81 97 PHE A CA 1
ATOM 733 C C . PHE A 1 97 ? 12.140 10.643 -7.357 1.00 90.81 97 PHE A C 1
ATOM 735 O O . PHE A 1 97 ? 13.334 10.863 -7.177 1.00 90.81 97 PHE A O 1
ATOM 742 N N . VAL A 1 98 ? 11.694 9.588 -8.048 1.00 90.12 98 VAL A N 1
ATOM 743 C CA . VAL A 1 98 ? 12.572 8.554 -8.616 1.00 90.12 98 VAL A CA 1
ATOM 744 C C . VAL A 1 98 ? 13.511 9.151 -9.664 1.00 90.12 98 VAL A C 1
ATOM 746 O O . VAL A 1 98 ? 14.708 8.878 -9.611 1.00 90.12 98 VAL A O 1
ATOM 749 N N . GLY A 1 99 ? 13.001 10.007 -10.555 1.00 85.25 99 GLY A N 1
ATOM 750 C CA . GLY A 1 99 ? 13.816 10.693 -11.560 1.00 85.25 99 GLY A CA 1
ATOM 751 C C . GLY A 1 99 ? 14.894 11.598 -10.958 1.00 85.25 99 GLY A C 1
ATOM 752 O O . GLY A 1 99 ? 16.000 11.644 -11.474 1.00 85.25 99 GLY A O 1
ATOM 753 N N . ASN A 1 100 ? 14.607 12.267 -9.839 1.00 84.81 100 ASN A N 1
ATOM 754 C CA . ASN A 1 100 ? 15.547 13.220 -9.245 1.00 84.81 100 ASN A CA 1
ATOM 755 C C . ASN A 1 100 ? 16.517 12.594 -8.228 1.00 84.81 100 ASN A C 1
ATOM 757 O O . ASN A 1 100 ? 17.591 13.145 -8.019 1.00 84.81 100 ASN A O 1
ATOM 761 N N . HIS A 1 101 ? 16.142 11.497 -7.558 1.00 81.44 101 HIS A N 1
ATOM 762 C CA . HIS A 1 101 ? 16.903 10.972 -6.410 1.00 81.44 101 HIS A CA 1
ATOM 763 C C . HIS A 1 101 ? 17.428 9.548 -6.593 1.00 81.44 101 HIS A C 1
ATOM 765 O O . HIS A 1 101 ? 18.424 9.196 -5.969 1.00 81.44 101 HIS A O 1
ATOM 771 N N . VAL A 1 102 ? 16.772 8.716 -7.408 1.00 81.25 102 VAL A N 1
ATOM 772 C CA . VAL A 1 102 ? 17.160 7.304 -7.586 1.00 81.25 102 VAL A CA 1
ATOM 773 C C . VAL A 1 102 ? 17.874 7.107 -8.921 1.00 81.25 102 VAL A C 1
ATOM 775 O O . VAL A 1 102 ? 18.913 6.461 -8.973 1.00 81.25 102 VAL A O 1
ATOM 778 N N . LEU A 1 103 ? 17.353 7.706 -9.992 1.00 77.69 103 LEU A N 1
ATOM 779 C CA . LEU A 1 103 ? 17.935 7.684 -11.337 1.00 77.69 103 LEU A CA 1
ATOM 780 C C . LEU A 1 103 ? 18.800 8.926 -11.570 1.00 77.69 103 LEU A C 1
ATOM 782 O O . LEU A 1 103 ? 18.566 9.696 -12.498 1.00 77.69 103 LEU A O 1
ATOM 786 N N . THR A 1 104 ? 19.778 9.150 -10.697 1.00 81.75 104 THR A N 1
ATOM 787 C CA . THR A 1 104 ? 20.737 10.235 -10.926 1.00 81.75 104 THR A CA 1
ATOM 788 C C . THR A 1 104 ? 21.645 9.888 -12.105 1.00 81.75 104 THR A C 1
ATOM 790 O O . THR A 1 104 ? 21.896 8.713 -12.372 1.00 81.75 104 THR A O 1
ATOM 793 N N . GLU A 1 105 ? 22.157 10.902 -12.802 1.00 79.56 105 GLU A N 1
ATOM 794 C CA . GLU A 1 105 ? 23.093 10.731 -13.925 1.00 79.56 105 GLU A CA 1
ATOM 795 C C . GLU A 1 105 ? 24.298 9.862 -13.521 1.00 79.56 105 GLU A C 1
ATOM 797 O O . GLU A 1 105 ? 24.648 8.913 -14.215 1.00 79.56 105 GLU A O 1
ATOM 802 N N . ALA A 1 106 ? 24.813 10.072 -12.305 1.00 79.94 106 ALA A N 1
ATOM 803 C CA . ALA A 1 106 ? 25.886 9.268 -11.726 1.00 79.94 106 ALA A CA 1
ATOM 804 C C . ALA A 1 106 ? 25.516 7.786 -11.518 1.00 79.94 106 ALA A C 1
ATOM 806 O O . ALA A 1 106 ? 26.365 6.908 -11.677 1.00 79.94 106 ALA A O 1
ATOM 807 N N . GLU A 1 107 ? 24.271 7.481 -11.140 1.00 81.06 107 GLU A N 1
ATOM 808 C CA . GLU A 1 107 ? 23.822 6.094 -10.978 1.00 81.06 107 GLU A CA 1
ATOM 809 C C . GLU A 1 107 ? 23.566 5.434 -12.338 1.00 81.06 107 GLU A C 1
ATOM 811 O O . GLU A 1 107 ? 23.873 4.256 -12.529 1.00 81.06 107 GLU A O 1
ATOM 816 N N . LEU A 1 108 ? 23.082 6.209 -13.311 1.00 82.12 108 LEU A N 1
ATOM 817 C CA . LEU A 1 108 ? 22.900 5.754 -14.682 1.00 82.12 108 LEU A CA 1
ATOM 818 C C . LEU A 1 108 ? 24.250 5.400 -15.324 1.00 82.12 108 LEU A C 1
ATOM 820 O O . LEU A 1 108 ? 24.393 4.298 -15.850 1.00 82.12 108 LEU A O 1
ATOM 824 N N . ASP A 1 109 ? 25.264 6.254 -15.176 1.00 83.06 109 ASP A N 1
ATOM 825 C CA . ASP A 1 109 ? 26.627 5.993 -15.653 1.00 83.06 109 ASP A CA 1
ATOM 826 C C . ASP A 1 109 ? 27.225 4.725 -15.035 1.00 83.06 109 ASP A C 1
ATOM 828 O O . ASP A 1 109 ? 27.832 3.910 -15.733 1.00 83.06 109 ASP A O 1
ATOM 832 N N . ARG A 1 110 ? 27.010 4.493 -13.734 1.00 83.75 110 ARG A N 1
ATOM 833 C CA . ARG A 1 110 ? 27.453 3.257 -13.065 1.00 83.75 110 ARG A CA 1
ATOM 834 C C . ARG A 1 110 ? 26.778 2.013 -13.622 1.00 83.75 110 ARG A C 1
ATOM 836 O O . ARG A 1 110 ? 27.428 0.973 -13.739 1.00 83.75 110 ARG A O 1
ATOM 843 N N . VAL A 1 111 ? 25.484 2.090 -13.925 1.00 82.81 111 VAL A N 1
ATOM 844 C CA . VAL A 1 111 ? 24.750 0.971 -14.522 1.00 82.81 111 VAL A CA 1
ATOM 845 C C . VAL A 1 111 ? 25.238 0.729 -15.948 1.00 82.81 111 VAL A C 1
ATOM 847 O O . VAL A 1 111 ? 25.568 -0.412 -16.266 1.00 82.81 111 VAL A O 1
ATOM 850 N N . LEU A 1 112 ? 25.365 1.770 -16.779 1.00 81.81 112 LEU A N 1
ATOM 851 C CA . LEU A 1 112 ? 25.874 1.638 -18.148 1.00 81.81 112 LEU A CA 1
ATOM 852 C C . LEU A 1 112 ? 27.304 1.091 -18.184 1.00 81.81 112 LEU A C 1
ATOM 854 O O . LEU A 1 112 ? 27.589 0.222 -19.002 1.00 81.81 112 LEU A O 1
ATOM 858 N N . ALA A 1 113 ? 28.175 1.516 -17.267 1.00 81.56 113 ALA A N 1
ATOM 859 C CA . ALA A 1 113 ? 29.539 1.000 -17.164 1.00 81.56 113 ALA A CA 1
ATOM 860 C C . ALA A 1 113 ? 29.599 -0.506 -16.845 1.00 81.56 113 ALA A C 1
ATOM 862 O O . ALA A 1 113 ? 30.592 -1.164 -17.144 1.00 81.56 113 ALA A O 1
ATOM 863 N N . ARG A 1 114 ? 28.546 -1.069 -16.238 1.00 81.00 114 ARG A N 1
ATOM 864 C CA . ARG A 1 114 ? 28.434 -2.509 -15.954 1.00 81.00 114 ARG A CA 1
ATOM 865 C C . ARG A 1 114 ? 27.804 -3.304 -17.095 1.00 81.00 114 ARG A C 1
ATOM 867 O O . ARG A 1 114 ? 27.875 -4.533 -17.073 1.00 81.00 114 ARG A O 1
ATOM 874 N N . VAL A 1 115 ? 27.175 -2.645 -18.066 1.00 81.62 115 VAL A N 1
ATOM 875 C CA . VAL A 1 115 ? 26.597 -3.316 -19.231 1.00 81.62 115 VAL A CA 1
ATOM 876 C C . VAL A 1 115 ? 27.687 -3.506 -20.280 1.00 81.62 115 VAL A C 1
ATOM 878 O O . VAL A 1 115 ? 28.173 -2.550 -20.878 1.00 81.62 115 VAL A O 1
ATOM 881 N N . ASP A 1 116 ? 28.036 -4.762 -20.557 1.00 81.38 116 ASP A N 1
ATOM 882 C CA . ASP A 1 116 ? 28.940 -5.114 -21.653 1.00 81.38 116 ASP A CA 1
ATOM 883 C C . ASP A 1 116 ? 28.213 -5.023 -23.005 1.00 81.38 116 ASP A C 1
ATOM 885 O O . ASP A 1 116 ? 27.805 -6.020 -23.609 1.00 81.38 116 ASP A O 1
ATOM 889 N N . LEU A 1 117 ? 28.013 -3.788 -23.472 1.00 81.25 117 LEU A N 1
ATOM 890 C CA . LEU A 1 117 ? 27.436 -3.489 -24.785 1.00 81.25 117 LEU A CA 1
ATOM 891 C C . LEU A 1 117 ? 28.237 -4.151 -25.911 1.00 81.25 117 LEU A C 1
ATOM 893 O O . LEU A 1 117 ? 27.645 -4.644 -26.870 1.00 81.25 117 LEU A O 1
ATOM 897 N N . ALA A 1 118 ? 29.565 -4.207 -25.780 1.00 81.00 118 ALA A N 1
ATOM 898 C CA . ALA A 1 118 ? 30.445 -4.835 -26.758 1.00 81.00 118 ALA A CA 1
ATOM 899 C C . ALA A 1 118 ? 30.215 -6.352 -26.824 1.00 81.00 118 ALA A C 1
ATOM 901 O O . ALA A 1 118 ? 30.107 -6.914 -27.914 1.00 81.00 118 ALA A O 1
ATOM 902 N N . GLY A 1 119 ? 30.066 -7.015 -25.677 1.00 83.62 119 GLY A N 1
ATOM 903 C CA . GLY A 1 119 ? 29.708 -8.427 -25.586 1.00 83.62 119 GLY A CA 1
ATOM 904 C C . GLY A 1 119 ? 28.308 -8.721 -26.113 1.00 83.62 119 GLY A C 1
ATOM 905 O O . GLY A 1 119 ? 28.118 -9.727 -26.799 1.00 83.62 119 GLY A O 1
ATOM 906 N N . LEU A 1 120 ? 27.337 -7.837 -25.862 1.00 83.69 120 LEU A N 1
ATOM 907 C CA . LEU A 1 120 ? 25.989 -7.952 -26.424 1.00 83.69 120 LEU A CA 1
ATOM 908 C C . LEU A 1 120 ? 26.014 -7.846 -27.953 1.00 83.69 120 LEU A C 1
ATOM 910 O O . LEU A 1 120 ? 25.471 -8.716 -28.635 1.00 83.69 120 LEU A O 1
ATOM 914 N N . LEU A 1 121 ? 26.699 -6.828 -28.489 1.00 83.94 121 LEU A N 1
ATOM 915 C CA . LEU A 1 121 ? 26.883 -6.650 -29.930 1.00 83.94 121 LEU A CA 1
ATOM 916 C C . LEU A 1 121 ? 27.600 -7.846 -30.544 1.00 83.94 121 LEU A C 1
ATOM 918 O O . LEU A 1 121 ? 27.188 -8.334 -31.588 1.00 83.94 121 LEU A O 1
ATOM 922 N N . ARG A 1 122 ? 28.656 -8.341 -29.892 1.00 84.69 122 ARG A N 1
ATOM 923 C CA . ARG A 1 122 ? 29.407 -9.504 -30.360 1.00 84.69 122 ARG A CA 1
ATOM 924 C C . ARG A 1 122 ? 28.520 -10.736 -30.425 1.00 84.69 122 ARG A C 1
ATOM 926 O O . ARG A 1 122 ? 28.563 -11.433 -31.430 1.00 84.69 122 ARG A O 1
ATOM 933 N N . ARG A 1 123 ? 27.721 -11.009 -29.391 1.00 85.25 123 ARG A N 1
ATOM 934 C CA . ARG A 1 123 ? 26.770 -12.133 -29.388 1.00 85.25 123 ARG A CA 1
ATOM 935 C C . ARG A 1 123 ? 25.744 -11.991 -30.503 1.00 85.25 123 ARG A C 1
ATOM 937 O O . ARG A 1 123 ? 25.480 -12.968 -31.187 1.00 85.25 123 ARG A O 1
ATOM 944 N N . TRP A 1 124 ? 25.230 -10.780 -30.707 1.00 84.00 124 TRP A N 1
ATOM 945 C CA . TRP A 1 124 ? 24.271 -10.498 -31.768 1.00 84.00 124 TRP A CA 1
ATOM 946 C C . TRP A 1 124 ? 24.881 -10.715 -33.158 1.00 84.00 124 TRP A C 1
ATOM 948 O O . TRP A 1 124 ? 24.332 -11.479 -33.939 1.00 84.00 124 TRP A O 1
ATOM 958 N N . LEU A 1 125 ? 26.064 -10.148 -33.417 1.00 81.56 125 LEU A N 1
ATOM 959 C CA . LEU A 1 125 ? 26.823 -10.308 -34.666 1.00 81.56 125 LEU A CA 1
ATOM 960 C C . LEU A 1 125 ? 27.308 -11.746 -34.904 1.00 81.56 125 LEU A C 1
ATOM 962 O O . LEU A 1 125 ? 27.511 -12.147 -36.047 1.00 81.56 125 LEU A O 1
ATOM 966 N N . SER A 1 126 ? 27.530 -12.514 -33.835 1.00 84.12 126 SER A N 1
ATOM 967 C CA . SER A 1 126 ? 27.949 -13.919 -33.922 1.00 84.12 126 SER A CA 1
ATOM 968 C C . SER A 1 126 ? 26.774 -14.868 -34.151 1.00 84.12 126 SER A C 1
ATOM 970 O O . SER A 1 126 ? 27.014 -16.027 -34.473 1.00 84.12 126 SER A O 1
ATOM 972 N N . ASP A 1 127 ? 25.529 -14.406 -33.988 1.00 86.56 127 ASP A N 1
ATOM 973 C CA . ASP A 1 127 ? 24.326 -15.182 -34.276 1.00 86.56 127 ASP A CA 1
ATOM 974 C C . ASP A 1 127 ? 23.916 -14.991 -35.750 1.00 86.56 127 ASP A C 1
ATOM 976 O O . ASP A 1 127 ? 23.440 -13.914 -36.142 1.00 86.56 127 ASP A O 1
ATOM 980 N N . PRO A 1 128 ? 24.063 -16.025 -36.601 1.00 75.31 128 PRO A N 1
ATOM 981 C CA . PRO A 1 128 ? 23.703 -15.934 -38.010 1.00 75.31 128 PRO A CA 1
ATOM 982 C C . PRO A 1 128 ? 22.201 -15.720 -38.222 1.00 75.31 128 PRO A C 1
ATOM 984 O O . PRO A 1 128 ? 21.818 -15.144 -39.239 1.00 75.31 128 PRO A O 1
ATOM 987 N N . ALA A 1 129 ? 21.347 -16.166 -37.294 1.00 78.75 129 ALA A N 1
ATOM 988 C CA . ALA A 1 129 ? 19.898 -16.025 -37.412 1.00 78.75 129 ALA A CA 1
ATOM 989 C C . ALA A 1 129 ? 19.445 -14.573 -37.189 1.00 78.75 129 ALA A C 1
ATOM 991 O O . ALA A 1 129 ? 18.544 -14.098 -37.879 1.00 78.75 129 ALA A O 1
ATOM 992 N N . ALA A 1 130 ? 20.108 -13.852 -36.280 1.00 74.00 130 ALA A N 1
ATOM 993 C CA . ALA A 1 130 ? 19.849 -12.436 -36.025 1.00 74.00 130 ALA A CA 1
ATOM 994 C C . ALA A 1 130 ? 20.540 -11.514 -37.047 1.00 74.00 130 ALA A C 1
ATOM 996 O O . ALA A 1 130 ? 19.991 -10.480 -37.430 1.00 74.00 130 ALA A O 1
ATOM 997 N N . THR A 1 131 ? 21.727 -11.903 -37.522 1.00 80.00 131 THR A N 1
ATOM 998 C CA . THR A 1 131 ? 22.571 -11.042 -38.365 1.00 80.00 131 THR A CA 1
ATOM 999 C C . THR A 1 131 ? 22.219 -11.119 -39.852 1.00 80.00 131 THR A C 1
ATOM 1001 O O . THR A 1 131 ? 22.292 -10.102 -40.540 1.00 80.00 131 THR A O 1
ATOM 1004 N N . ARG A 1 132 ? 21.796 -12.282 -40.376 1.00 81.25 132 ARG A N 1
ATOM 1005 C CA . ARG A 1 132 ? 21.462 -12.445 -41.810 1.00 81.25 132 ARG A CA 1
ATOM 1006 C C . ARG A 1 132 ? 20.378 -11.478 -42.308 1.00 81.25 132 ARG A C 1
ATOM 1008 O O . ARG A 1 132 ? 20.638 -10.807 -43.304 1.00 81.25 132 ARG A O 1
ATOM 1015 N N . PRO A 1 133 ? 19.225 -11.310 -41.627 1.00 84.31 133 PRO A N 1
ATOM 1016 C CA . PRO A 1 133 ? 18.194 -10.376 -42.082 1.00 84.31 133 PRO A CA 1
ATOM 1017 C C . PRO A 1 133 ? 18.691 -8.926 -42.123 1.00 84.31 133 PRO A C 1
ATOM 1019 O O . PRO A 1 133 ? 18.377 -8.180 -43.052 1.00 84.31 133 PRO A O 1
ATOM 1022 N N . ALA A 1 134 ? 19.500 -8.532 -41.134 1.00 84.31 134 ALA A N 1
ATOM 1023 C CA . ALA A 1 134 ? 20.091 -7.201 -41.065 1.00 84.31 134 ALA A CA 1
ATOM 1024 C C . ALA A 1 134 ? 21.127 -6.982 -42.177 1.00 84.31 134 ALA A C 1
ATOM 1026 O O . ALA A 1 134 ? 21.099 -5.951 -42.848 1.00 84.31 134 ALA A O 1
ATOM 1027 N N . ALA A 1 135 ? 21.995 -7.967 -42.418 1.00 84.00 135 ALA A N 1
ATOM 1028 C CA . ALA A 1 135 ? 22.995 -7.930 -43.479 1.00 84.00 135 ALA A CA 1
ATOM 1029 C C . ALA A 1 135 ? 22.352 -7.888 -44.873 1.00 84.00 135 ALA A C 1
ATOM 1031 O O . ALA A 1 135 ? 22.783 -7.110 -45.716 1.00 84.00 135 ALA A O 1
ATOM 1032 N N . GLU A 1 136 ? 21.285 -8.651 -45.114 1.00 86.94 136 GLU A N 1
ATOM 1033 C CA . GLU A 1 136 ? 20.538 -8.626 -46.378 1.00 86.94 136 GLU A CA 1
ATOM 1034 C C . GLU A 1 136 ? 19.781 -7.311 -46.593 1.00 86.94 136 GLU A C 1
ATOM 1036 O O . GLU A 1 136 ? 19.669 -6.838 -47.724 1.00 86.94 136 GLU A O 1
ATOM 1041 N N . ALA A 1 137 ? 19.239 -6.705 -45.533 1.00 85.94 137 ALA A N 1
ATOM 1042 C CA . ALA A 1 137 ? 18.622 -5.381 -45.614 1.00 85.94 137 ALA A CA 1
ATOM 1043 C C . ALA A 1 137 ? 19.667 -4.294 -45.934 1.00 85.94 137 ALA A C 1
ATOM 1045 O O . ALA A 1 137 ? 19.438 -3.435 -46.791 1.00 85.94 137 ALA A O 1
ATOM 1046 N N . LEU A 1 138 ? 20.846 -4.372 -45.310 1.00 86.38 138 LEU A N 1
ATOM 1047 C CA . LEU A 1 138 ? 21.993 -3.512 -45.616 1.00 86.38 138 LEU A CA 1
ATOM 1048 C C . LEU A 1 138 ? 22.488 -3.713 -47.053 1.00 86.38 138 LEU A C 1
ATOM 1050 O O . LEU A 1 138 ? 22.627 -2.747 -47.796 1.00 86.38 138 LEU A O 1
ATOM 1054 N N . ALA A 1 139 ? 22.670 -4.957 -47.490 1.00 87.50 139 ALA A N 1
ATOM 1055 C CA . ALA A 1 139 ? 23.104 -5.276 -48.846 1.00 87.50 139 ALA A CA 1
ATOM 1056 C C . ALA A 1 139 ? 22.102 -4.795 -49.908 1.00 87.50 139 ALA A C 1
ATOM 1058 O O . ALA A 1 139 ? 22.511 -4.276 -50.942 1.00 87.50 139 ALA A O 1
ATOM 1059 N N . ARG A 1 140 ? 20.791 -4.891 -49.645 1.00 89.06 140 ARG A N 1
ATOM 1060 C CA . ARG A 1 140 ? 19.743 -4.377 -50.548 1.00 89.06 140 ARG A CA 1
ATOM 1061 C C . ARG A 1 140 ? 19.686 -2.852 -50.619 1.00 89.06 140 ARG A C 1
ATOM 1063 O O . ARG A 1 140 ? 19.297 -2.309 -51.648 1.00 89.06 140 ARG A O 1
ATOM 1070 N N . SER A 1 141 ? 20.057 -2.163 -49.544 1.00 86.25 141 SER A N 1
ATOM 1071 C CA . SER A 1 141 ? 20.103 -0.694 -49.496 1.00 86.25 141 SER A CA 1
ATOM 1072 C C . SER A 1 141 ? 21.426 -0.114 -50.004 1.00 86.25 141 SER A C 1
ATOM 1074 O O . SER A 1 141 ? 21.471 1.057 -50.378 1.00 86.25 141 SER A O 1
ATOM 1076 N N . LEU A 1 142 ? 22.479 -0.931 -50.100 1.00 87.38 142 LEU A N 1
ATOM 1077 C CA . LEU A 1 142 ? 23.810 -0.525 -50.550 1.00 87.38 142 LEU A CA 1
ATOM 1078 C C . LEU A 1 142 ? 23.820 0.129 -51.947 1.00 87.38 142 LEU A C 1
ATOM 1080 O O . LEU A 1 142 ? 24.382 1.216 -52.067 1.00 87.38 142 LEU A O 1
ATOM 1084 N N . PRO A 1 143 ? 23.160 -0.422 -52.988 1.00 83.56 143 PRO A N 1
ATOM 1085 C CA . PRO A 1 143 ? 23.141 0.197 -54.314 1.00 83.56 143 PRO A CA 1
ATOM 1086 C C . PRO A 1 143 ? 22.406 1.541 -54.317 1.00 83.56 143 PRO A C 1
ATOM 1088 O O . PRO A 1 143 ? 22.825 2.480 -54.984 1.00 83.56 143 PRO A O 1
ATOM 1091 N N . ALA A 1 144 ? 21.333 1.667 -53.529 1.00 81.88 144 ALA A N 1
ATOM 1092 C CA . ALA A 1 144 ? 20.597 2.922 -53.395 1.00 81.88 144 ALA A CA 1
ATOM 1093 C C . ALA A 1 144 ? 21.436 4.005 -52.695 1.00 81.88 144 ALA A C 1
ATOM 1095 O O . ALA A 1 144 ? 21.380 5.173 -53.078 1.00 81.88 144 ALA A O 1
ATOM 1096 N N . LEU A 1 145 ? 22.241 3.617 -51.700 1.00 80.88 145 LEU A N 1
ATOM 1097 C CA . LEU A 1 145 ? 23.189 4.508 -51.033 1.00 80.88 145 LEU A CA 1
ATOM 1098 C C . LEU A 1 145 ? 24.339 4.916 -51.963 1.00 80.88 145 LEU A C 1
ATOM 1100 O O . LEU A 1 145 ? 24.687 6.093 -51.995 1.00 80.88 145 LEU A O 1
ATOM 1104 N N . LEU A 1 146 ? 24.888 3.981 -52.742 1.00 81.12 146 LEU A N 1
ATOM 1105 C CA . LEU A 1 146 ? 25.949 4.254 -53.718 1.00 81.12 146 LEU A CA 1
ATOM 1106 C C . LEU A 1 146 ? 25.463 5.176 -54.845 1.00 81.12 146 LEU A C 1
ATOM 1108 O O . LEU A 1 146 ? 26.106 6.188 -55.103 1.00 81.12 146 LEU A O 1
ATOM 1112 N N . ASN A 1 147 ? 24.271 4.942 -55.399 1.00 79.44 147 ASN A N 1
ATOM 1113 C CA . ASN A 1 147 ? 23.666 5.844 -56.387 1.00 79.44 147 ASN A CA 1
ATOM 1114 C C . ASN A 1 147 ? 23.381 7.236 -55.792 1.00 79.44 147 ASN A C 1
ATOM 1116 O O . ASN A 1 147 ? 23.597 8.263 -56.433 1.00 79.44 147 ASN A O 1
ATOM 1120 N N . ALA A 1 148 ? 22.948 7.312 -54.527 1.00 75.31 148 ALA A N 1
ATOM 1121 C CA . ALA A 1 148 ? 22.782 8.592 -53.836 1.00 75.31 148 ALA A CA 1
ATOM 1122 C C . ALA A 1 148 ? 24.121 9.317 -53.575 1.00 75.31 148 ALA A C 1
ATOM 1124 O O . ALA A 1 148 ? 24.143 10.551 -53.472 1.00 75.31 148 ALA A O 1
ATOM 1125 N N . LEU A 1 149 ? 25.230 8.579 -53.462 1.00 72.44 149 LEU A N 1
ATOM 1126 C CA . LEU A 1 149 ? 26.582 9.127 -53.352 1.00 72.44 149 LEU A CA 1
ATOM 1127 C C . LEU A 1 149 ? 27.094 9.641 -54.706 1.00 72.44 149 LEU A C 1
ATOM 1129 O O . LEU A 1 149 ? 27.570 10.778 -54.763 1.00 72.44 149 LEU A O 1
ATOM 1133 N N . GLU A 1 150 ? 26.925 8.864 -55.778 1.00 72.00 150 GLU A N 1
ATOM 1134 C CA . GLU A 1 150 ? 27.361 9.202 -57.143 1.00 72.00 150 GLU A CA 1
ATOM 1135 C C . GLU A 1 150 ? 26.578 10.372 -57.757 1.00 72.00 150 GLU A C 1
ATOM 1137 O O . GLU A 1 150 ? 27.180 11.263 -58.354 1.00 72.00 150 GLU A O 1
ATOM 1142 N N . ASP A 1 151 ? 25.270 10.488 -57.497 1.00 69.38 151 ASP A N 1
ATOM 1143 C CA . ASP A 1 151 ? 24.420 11.583 -58.005 1.00 69.38 151 ASP A CA 1
ATOM 1144 C C . ASP A 1 151 ? 24.709 12.968 -57.372 1.00 69.38 151 ASP A C 1
ATOM 1146 O O . ASP A 1 151 ? 23.920 13.920 -57.479 1.00 69.38 151 ASP A O 1
ATOM 1150 N N . GLY A 1 152 ? 25.787 13.098 -56.591 1.00 63.34 152 GLY A N 1
ATOM 1151 C CA . GLY A 1 152 ? 26.133 14.321 -55.860 1.00 63.34 152 GLY A CA 1
ATOM 1152 C C . GLY A 1 152 ? 25.125 14.700 -54.762 1.00 63.34 152 GLY A C 1
ATOM 1153 O O . GLY A 1 152 ? 25.261 15.748 -54.120 1.00 63.34 152 GLY A O 1
ATOM 1154 N N . ARG A 1 153 ? 24.117 13.853 -54.498 1.00 63.50 153 ARG A N 1
ATOM 1155 C CA . ARG A 1 153 ? 23.160 14.004 -53.389 1.00 63.50 153 ARG A CA 1
ATOM 1156 C C . ARG A 1 153 ? 23.868 13.888 -52.045 1.00 63.50 153 ARG A C 1
ATOM 1158 O O . ARG A 1 153 ? 23.589 14.696 -51.161 1.00 63.50 153 ARG A O 1
ATOM 1165 N N . ALA A 1 154 ? 24.845 12.996 -51.919 1.00 65.94 154 ALA A N 1
ATOM 1166 C CA . ALA A 1 154 ? 25.692 12.940 -50.737 1.00 65.94 154 ALA A CA 1
ATOM 1167 C C . ALA A 1 154 ? 26.540 14.193 -50.543 1.00 65.94 154 ALA A C 1
ATOM 1169 O O . ALA A 1 154 ? 26.675 14.635 -49.413 1.00 65.94 154 ALA A O 1
ATOM 1170 N N . ARG A 1 155 ? 27.036 14.842 -51.606 1.00 64.06 155 ARG A N 1
ATOM 1171 C CA . ARG A 1 155 ? 27.762 16.117 -51.467 1.00 64.06 155 ARG A CA 1
ATOM 1172 C C . ARG A 1 155 ? 26.867 17.200 -50.856 1.00 64.06 155 ARG A C 1
ATOM 1174 O O . ARG A 1 155 ? 27.311 17.911 -49.963 1.00 64.06 155 ARG A O 1
ATOM 1181 N N . ARG A 1 156 ? 25.587 17.257 -51.248 1.00 68.25 156 ARG A N 1
ATOM 1182 C CA . ARG A 1 156 ? 24.578 18.154 -50.646 1.00 68.25 156 ARG A CA 1
ATOM 1183 C C . ARG A 1 156 ? 24.198 17.759 -49.214 1.00 68.25 156 ARG A C 1
ATOM 1185 O O . ARG A 1 156 ? 23.987 18.636 -48.382 1.00 68.25 156 ARG A O 1
ATOM 1192 N N . LEU A 1 157 ? 24.106 16.462 -48.915 1.00 69.38 157 LEU A N 1
ATOM 1193 C CA . LEU A 1 157 ? 23.782 15.960 -47.575 1.00 69.38 157 LEU A CA 1
ATOM 1194 C C . LEU A 1 157 ? 24.943 16.195 -46.599 1.00 69.38 157 LEU A C 1
ATOM 1196 O O . LEU A 1 157 ? 24.740 16.734 -45.517 1.00 69.38 157 LEU A O 1
ATOM 1200 N N . ILE A 1 158 ? 26.165 15.878 -47.027 1.00 72.81 158 ILE A N 1
ATOM 1201 C CA . ILE A 1 158 ? 27.416 16.131 -46.313 1.00 72.81 158 ILE A CA 1
ATOM 1202 C C . ILE A 1 158 ? 27.575 17.631 -46.097 1.00 72.81 158 ILE A C 1
ATOM 1204 O O . ILE A 1 158 ? 27.759 18.027 -44.962 1.00 72.81 158 ILE A O 1
ATOM 1208 N N . GLN A 1 159 ? 27.386 18.488 -47.104 1.00 71.31 159 GLN A N 1
ATOM 1209 C CA . GLN A 1 159 ? 27.434 19.948 -46.914 1.00 71.31 159 GLN A CA 1
ATOM 1210 C C . GLN A 1 159 ? 26.361 20.486 -45.950 1.00 71.31 159 GLN A C 1
ATOM 1212 O O . GLN A 1 159 ? 26.590 21.502 -45.303 1.00 71.31 159 GLN A O 1
ATOM 1217 N N . ARG A 1 160 ? 25.205 19.819 -45.813 1.00 69.56 160 ARG A N 1
ATOM 1218 C CA . ARG A 1 160 ? 24.163 20.181 -44.830 1.00 69.56 160 ARG A CA 1
ATOM 1219 C C . ARG A 1 160 ? 24.446 19.660 -43.420 1.00 69.56 160 ARG A C 1
ATOM 1221 O O . ARG A 1 160 ? 23.984 20.259 -42.451 1.00 69.56 160 ARG A O 1
ATOM 1228 N N . LEU A 1 161 ? 25.170 18.550 -43.299 1.00 72.06 161 LEU A N 1
ATOM 1229 C CA . LEU A 1 161 ? 25.475 17.897 -42.023 1.00 72.06 161 LEU A CA 1
ATOM 1230 C C . LEU A 1 161 ? 26.838 18.307 -41.453 1.00 72.06 161 LEU A C 1
ATOM 1232 O O . LEU A 1 161 ? 26.968 18.381 -40.235 1.00 72.06 161 LEU A O 1
ATOM 1236 N N . LEU A 1 162 ? 27.815 18.646 -42.301 1.00 75.31 162 LEU A N 1
ATOM 1237 C CA . LEU A 1 162 ? 29.136 19.147 -41.913 1.00 75.31 162 LEU A CA 1
ATOM 1238 C C . LEU A 1 162 ? 29.045 20.316 -40.925 1.00 75.31 162 LEU A C 1
ATOM 1240 O O . LEU A 1 162 ? 29.645 20.214 -39.860 1.00 75.31 162 LEU A O 1
ATOM 1244 N N . PRO A 1 163 ? 28.268 21.387 -41.195 1.00 72.69 163 PRO A N 1
ATOM 1245 C CA . PRO A 1 163 ? 28.159 22.489 -40.247 1.00 72.69 163 PRO A CA 1
ATOM 1246 C C . PRO A 1 163 ? 27.489 22.058 -38.938 1.00 72.69 163 PRO A C 1
ATOM 1248 O O . PRO A 1 163 ? 27.831 22.580 -37.890 1.00 72.69 163 PRO A O 1
ATOM 1251 N N . ARG A 1 164 ? 26.598 21.057 -38.941 1.00 66.25 164 ARG A N 1
ATOM 1252 C CA . ARG A 1 164 ? 25.955 20.566 -37.707 1.00 66.25 164 ARG A CA 1
ATOM 1253 C C . ARG A 1 164 ? 26.860 19.675 -36.858 1.00 66.25 164 ARG A C 1
ATOM 1255 O O . ARG A 1 164 ? 26.742 19.699 -35.640 1.00 66.25 164 ARG A O 1
ATOM 1262 N N . LEU A 1 165 ? 27.751 18.909 -37.483 1.00 65.62 165 LEU A N 1
ATOM 1263 C CA . LEU A 1 165 ? 28.737 18.079 -36.785 1.00 65.62 165 LEU A CA 1
ATOM 1264 C C . LEU A 1 165 ? 29.915 18.920 -36.275 1.00 65.62 165 LEU A C 1
ATOM 1266 O O . LEU A 1 165 ? 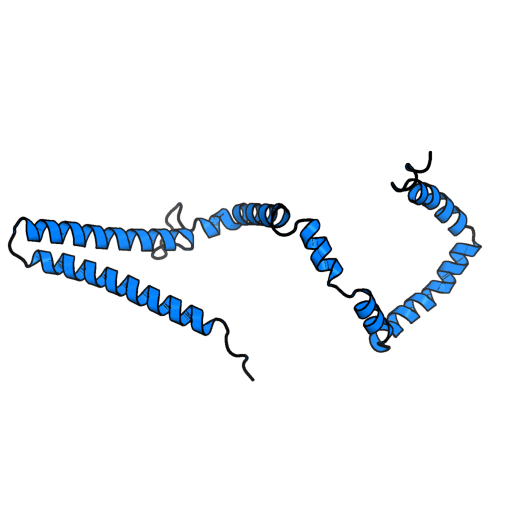30.388 18.697 -35.166 1.00 65.62 165 LEU A O 1
ATOM 1270 N N . VAL A 1 166 ? 30.339 19.926 -37.047 1.00 68.12 166 VAL A N 1
ATOM 1271 C CA . VAL A 1 166 ? 31.404 20.868 -36.663 1.00 68.12 166 VAL A CA 1
ATOM 1272 C C . VAL A 1 166 ? 30.921 21.890 -35.624 1.00 68.12 166 VAL A C 1
ATOM 1274 O O . VAL A 1 166 ? 31.716 22.320 -34.792 1.00 68.12 166 VAL A O 1
ATOM 1277 N N . SER A 1 167 ? 29.627 22.230 -35.599 1.00 61.41 167 SER A N 1
ATOM 1278 C CA . SER A 1 167 ? 29.006 23.040 -34.536 1.00 61.41 167 SER A CA 1
ATOM 1279 C C . SER A 1 167 ? 28.484 22.220 -33.348 1.00 61.41 167 SER A C 1
ATOM 1281 O O . SER A 1 167 ? 27.844 22.778 -32.457 1.00 61.41 167 SER A O 1
ATOM 1283 N N . GLY A 1 168 ? 28.759 20.912 -33.301 1.00 54.19 168 GLY A N 1
ATOM 1284 C CA . GLY A 1 168 ? 28.621 20.141 -32.070 1.00 54.19 168 GLY A CA 1
ATOM 1285 C C . GLY A 1 168 ? 29.608 20.670 -31.012 1.00 54.19 168 GLY A C 1
ATOM 1286 O O . GLY A 1 168 ? 30.718 21.056 -31.379 1.00 54.19 168 GLY A O 1
ATOM 1287 N N . PRO A 1 169 ? 29.243 20.698 -29.717 1.00 57.03 169 PRO A N 1
ATOM 1288 C CA . PRO A 1 169 ? 29.912 21.443 -28.631 1.00 57.03 169 PRO A CA 1
ATOM 1289 C C . PRO A 1 169 ? 31.351 21.003 -28.254 1.00 57.03 169 PRO A C 1
ATOM 1291 O O . PRO A 1 169 ? 31.788 21.216 -27.127 1.00 57.03 169 PRO A O 1
ATOM 1294 N N . GLY A 1 170 ? 32.113 20.401 -29.172 1.00 57.34 170 GLY A N 1
ATOM 1295 C CA . GLY A 1 170 ? 33.513 20.007 -28.992 1.00 57.34 170 GLY A CA 1
ATOM 1296 C C . GLY A 1 170 ? 34.547 20.902 -29.690 1.00 57.34 170 GLY A C 1
ATOM 1297 O O . GLY A 1 170 ? 35.727 20.796 -29.374 1.00 57.34 170 GLY A O 1
ATOM 1298 N N . SER A 1 171 ? 34.154 21.792 -30.611 1.00 49.47 171 SER A N 1
ATOM 1299 C CA . SER A 1 171 ? 35.098 22.629 -31.381 1.00 49.47 171 SER A CA 1
ATOM 1300 C C . SER A 1 171 ? 35.408 23.997 -30.752 1.00 49.47 171 SER A C 1
ATOM 1302 O O . SER A 1 171 ? 36.340 24.667 -31.184 1.00 49.47 171 SER A O 1
ATOM 1304 N N . ALA A 1 172 ? 34.710 24.391 -29.680 1.00 50.66 172 ALA A N 1
ATOM 1305 C CA . ALA A 1 172 ? 34.959 25.646 -28.957 1.00 50.66 172 ALA A CA 1
ATOM 1306 C C . ALA A 1 172 ? 36.136 25.582 -27.953 1.00 50.66 172 ALA A C 1
ATOM 1308 O O . ALA A 1 172 ? 36.277 26.473 -27.123 1.00 50.66 172 ALA A O 1
ATOM 1309 N N . ARG A 1 173 ? 36.967 24.527 -27.987 1.00 48.72 173 ARG A N 1
ATOM 1310 C CA . ARG A 1 173 ? 38.121 24.343 -27.079 1.00 48.72 173 ARG A CA 1
ATOM 1311 C C . ARG A 1 173 ? 39.499 24.438 -27.746 1.00 48.72 173 ARG A C 1
ATOM 1313 O O . ARG A 1 173 ? 40.482 24.081 -27.108 1.00 48.72 173 ARG A O 1
ATOM 1320 N N . LEU A 1 174 ? 39.591 24.890 -28.998 1.00 49.09 174 LEU A N 1
ATOM 1321 C CA . LEU A 1 174 ? 40.874 24.984 -29.716 1.00 49.09 174 LEU A CA 1
ATOM 1322 C C . LEU A 1 174 ? 41.207 26.387 -30.254 1.00 49.09 174 LEU A C 1
ATOM 1324 O O . LEU A 1 174 ? 41.915 26.499 -31.252 1.00 49.09 174 LEU A O 1
ATOM 1328 N N . LEU A 1 175 ? 40.751 27.440 -29.573 1.00 39.88 175 LEU A N 1
ATOM 1329 C CA . LEU A 1 175 ? 41.348 28.778 -29.653 1.00 39.88 175 LEU A CA 1
ATOM 1330 C C . LEU A 1 175 ? 41.526 29.347 -28.247 1.00 39.88 175 LEU A C 1
ATOM 1332 O O . LEU A 1 175 ? 40.577 29.192 -27.444 1.00 39.88 175 LEU A O 1
#

Radius of gyration: 34.57 Å; chains: 1; bounding box: 62×56×100 Å

Organism: NCBI:txid525371

Secondary structure (DSSP, 8-state):
-PPP-TTHHHHHHHHHHHHHHHHHHHHHHHHHHHHTTSPP-HHHHHHHHHHHHHHHHHHHHHHHHHHHHS-GGG---TT--HHHHTHHHHHHHHHHHHHHHTS-HHHHHHHHHHS-HHHHHHHHHH-HHHHHHHHHHHHHHHHHHHHHHHTTHHHHHHHHHHHHHHTSTTGGG--

pLDDT: mean 83.46, std 11.26, range [39.88, 96.81]

InterPro domains:
  IPR007383 Protein of unknown function DUF445 [PF04286] (51-167)

Foldseek 3Di:
DDDPDPCPVVVVVVVVVVVVLVVQLVVLVVQLVVLVVDDDDPVSVVSNVVSVCSNVVSVVVVCVVCQCCHHVPNDPDPSGVVCVVCVVVVVVVVVVCCVVPVPDPVVVVVVVVPDPPVVVVVVQCVDCVNVVVVVVVCVVCVVVVVVCVVVCVVVVVCVVCVVVVCPPPPVVPPD